Protein AF-A0AAV4GIV7-F1 (afdb_monomer_lite)

Radius of gyration: 21.7 Å; chains: 1; bounding box: 43×37×58 Å

Structure (mmCIF, N/CA/C/O backbone):
data_AF-A0AAV4GIV7-F1
#
_entry.id   AF-A0AAV4GIV7-F1
#
loop_
_atom_site.group_PDB
_atom_site.id
_atom_site.type_symbol
_atom_site.label_atom_id
_atom_site.label_alt_id
_atom_site.label_comp_id
_atom_site.label_asym_id
_atom_site.label_entity_id
_atom_site.label_seq_id
_atom_site.pdbx_PDB_ins_code
_atom_site.Cartn_x
_atom_site.Cartn_y
_atom_site.Cartn_z
_atom_site.occupancy
_atom_site.B_iso_or_equiv
_atom_site.auth_seq_id
_atom_site.auth_comp_id
_atom_site.auth_asym_id
_atom_site.auth_atom_id
_atom_site.pdbx_PDB_model_num
ATOM 1 N N . MET A 1 1 ? -15.608 4.135 -3.046 1.00 25.41 1 MET A N 1
ATOM 2 C CA . MET A 1 1 ? -15.823 3.146 -4.129 1.00 25.41 1 MET A CA 1
ATOM 3 C C . MET A 1 1 ? -14.534 3.042 -4.932 1.00 25.41 1 MET A C 1
ATOM 5 O O . MET A 1 1 ? -14.190 4.010 -5.589 1.00 25.41 1 MET A O 1
ATOM 9 N N . ILE A 1 2 ? -13.819 1.916 -4.871 1.00 29.41 2 ILE A N 1
ATOM 10 C CA . ILE A 1 2 ? -12.679 1.632 -5.759 1.00 29.41 2 ILE A CA 1
ATOM 11 C C . ILE A 1 2 ? -12.965 0.280 -6.414 1.00 29.41 2 ILE A C 1
ATOM 13 O O . ILE A 1 2 ? -13.056 -0.739 -5.730 1.00 29.41 2 ILE A O 1
ATOM 17 N N . ARG A 1 3 ? -13.206 0.279 -7.731 1.00 27.48 3 ARG A N 1
ATOM 18 C CA . ARG A 1 3 ? -13.438 -0.948 -8.504 1.00 27.48 3 ARG A CA 1
ATOM 19 C C . ARG A 1 3 ? -12.094 -1.506 -8.963 1.00 27.48 3 ARG A C 1
ATOM 21 O O . ARG A 1 3 ? -11.394 -0.871 -9.742 1.00 27.48 3 ARG A O 1
ATOM 28 N N . CYS A 1 4 ? -11.778 -2.699 -8.468 1.00 37.62 4 CYS A N 1
ATOM 29 C CA . CYS A 1 4 ? -10.565 -3.455 -8.755 1.00 37.62 4 CYS A CA 1
ATOM 30 C C . CYS A 1 4 ? -10.908 -4.681 -9.624 1.00 37.62 4 CYS A C 1
ATOM 32 O O . CYS A 1 4 ? -11.776 -5.478 -9.264 1.00 37.62 4 CYS A O 1
ATOM 34 N N . HIS A 1 5 ? -10.199 -4.868 -10.731 1.00 34.69 5 HIS A N 1
ATOM 35 C CA . HIS A 1 5 ? -10.071 -6.121 -11.490 1.00 34.69 5 HIS A CA 1
ATOM 36 C C . HIS A 1 5 ? -8.561 -6.245 -11.778 1.00 34.69 5 HIS A C 1
ATOM 38 O O . HIS A 1 5 ? -7.952 -5.236 -12.095 1.00 34.69 5 HIS A O 1
ATOM 44 N N . GLU A 1 6 ? -7.833 -7.353 -11.631 1.00 41.12 6 GLU A N 1
ATOM 45 C CA . GLU A 1 6 ? -8.159 -8.778 -11.580 1.00 41.12 6 GLU A CA 1
ATOM 46 C C . GLU A 1 6 ? -6.957 -9.517 -10.926 1.00 41.12 6 GLU A C 1
ATOM 48 O O . GLU A 1 6 ? -5.960 -9.832 -11.570 1.00 41.12 6 GLU A O 1
ATOM 53 N N . TRP A 1 7 ? -7.010 -9.786 -9.615 1.00 41.03 7 TRP A N 1
ATOM 54 C CA . TRP A 1 7 ? -5.890 -10.384 -8.852 1.00 41.03 7 TRP A CA 1
ATOM 55 C C . TRP A 1 7 ? -5.658 -11.883 -9.151 1.00 41.03 7 TRP A C 1
ATOM 57 O O . TRP A 1 7 ? -4.644 -12.469 -8.769 1.00 41.03 7 TRP A O 1
ATOM 67 N N . GLN A 1 8 ? -6.598 -12.536 -9.840 1.00 41.81 8 GLN A N 1
ATOM 68 C CA . GLN A 1 8 ? -6.574 -13.986 -10.063 1.00 41.81 8 GLN A CA 1
ATOM 69 C C . GLN A 1 8 ? -5.536 -14.431 -11.110 1.00 41.81 8 GLN A C 1
ATOM 71 O O . GLN A 1 8 ? -5.106 -15.587 -11.080 1.00 41.81 8 GLN A O 1
ATOM 76 N N . ASN A 1 9 ? -5.068 -13.526 -11.977 1.00 36.81 9 ASN A N 1
ATOM 77 C CA . ASN A 1 9 ? -4.130 -13.862 -13.054 1.00 36.81 9 ASN A CA 1
ATOM 78 C C . ASN A 1 9 ? -2.651 -13.894 -12.617 1.00 36.81 9 ASN A C 1
ATOM 80 O O . ASN A 1 9 ? -1.854 -14.611 -13.223 1.00 36.81 9 ASN A O 1
ATOM 84 N N . LEU A 1 10 ? -2.277 -13.226 -11.517 1.00 42.97 10 LEU A N 1
ATOM 85 C CA . LEU A 1 10 ? -0.880 -13.175 -11.051 1.00 42.97 10 LEU A CA 1
ATOM 86 C C . LEU A 1 10 ? -0.418 -14.460 -10.349 1.00 42.97 10 LEU A C 1
ATOM 88 O O . LEU A 1 10 ? 0.722 -14.888 -10.520 1.00 42.97 10 LEU A O 1
ATOM 92 N N . ARG A 1 11 ? -1.313 -15.160 -9.636 1.00 41.22 11 ARG A N 1
ATOM 93 C CA . ARG A 1 11 ? -0.979 -16.407 -8.911 1.00 41.22 11 ARG A CA 1
ATOM 94 C C . ARG A 1 11 ? -0.596 -17.588 -9.811 1.00 41.22 11 ARG A C 1
ATOM 96 O O . ARG A 1 11 ? -0.094 -18.588 -9.310 1.00 41.22 11 ARG A O 1
ATOM 103 N N . ARG A 1 12 ? -0.829 -17.504 -11.126 1.00 46.84 12 ARG A N 1
ATOM 104 C CA . ARG A 1 12 ? -0.485 -18.566 -12.090 1.00 46.84 12 ARG A CA 1
ATOM 105 C C . ARG A 1 12 ? 0.897 -18.396 -12.737 1.00 46.84 12 ARG A C 1
ATOM 107 O O . ARG A 1 12 ? 1.200 -19.136 -13.668 1.00 46.84 12 ARG A O 1
ATOM 114 N N . GLY A 1 13 ? 1.722 -17.450 -12.271 1.00 46.53 13 GLY A N 1
ATOM 115 C CA . GLY A 1 13 ? 3.098 -17.262 -12.758 1.00 46.53 13 GLY A CA 1
ATOM 116 C C . GLY A 1 13 ? 3.188 -16.782 -14.211 1.00 46.53 13 GLY A C 1
ATOM 117 O O . GLY A 1 13 ? 4.155 -17.086 -14.901 1.00 46.53 13 GLY A O 1
ATOM 118 N N . ARG A 1 14 ? 2.155 -16.089 -14.713 1.00 53.50 14 ARG A N 1
ATOM 119 C CA . ARG A 1 14 ? 2.032 -15.702 -16.132 1.00 53.50 14 ARG A CA 1
ATOM 120 C C . ARG A 1 14 ? 1.782 -14.210 -16.365 1.00 53.50 14 ARG A C 1
ATOM 122 O O . ARG A 1 14 ? 1.195 -13.851 -17.379 1.00 53.50 14 ARG A O 1
ATOM 129 N N . GLY A 1 15 ? 2.210 -13.332 -15.465 1.00 69.31 15 GLY A N 1
ATOM 130 C CA . GLY A 1 15 ? 2.029 -11.900 -15.685 1.00 69.31 15 GLY A CA 1
ATOM 131 C C . GLY A 1 15 ? 2.942 -11.044 -14.831 1.00 69.31 15 GLY A C 1
ATOM 132 O O . GLY A 1 15 ? 3.273 -11.415 -13.709 1.00 69.31 15 GLY A O 1
ATOM 133 N N . GLN A 1 16 ? 3.341 -9.910 -15.394 1.00 85.38 16 GLN A N 1
ATOM 134 C CA . GLN A 1 16 ? 3.905 -8.792 -14.652 1.00 85.38 16 GLN A CA 1
ATOM 135 C C . GLN A 1 16 ? 2.755 -7.899 -14.179 1.00 85.38 16 GLN A C 1
ATOM 137 O O . GLN A 1 16 ? 1.716 -7.822 -14.849 1.00 85.38 16 GLN A O 1
ATOM 142 N N . ALA A 1 17 ? 2.924 -7.232 -13.040 1.00 88.25 17 ALA A N 1
ATOM 143 C CA . ALA A 1 17 ? 1.924 -6.284 -12.569 1.00 88.25 17 ALA A CA 1
ATOM 144 C C . ALA A 1 17 ? 2.492 -5.064 -11.864 1.00 88.25 17 ALA A C 1
ATOM 146 O O . ALA A 1 17 ? 3.443 -5.157 -11.094 1.00 88.25 17 ALA A O 1
ATOM 147 N N . TRP A 1 18 ? 1.836 -3.933 -12.082 1.00 88.25 18 TRP A N 1
ATOM 148 C CA . TRP A 1 18 ? 2.067 -2.697 -11.361 1.00 88.25 18 TRP A CA 1
ATOM 149 C C . TRP A 1 18 ? 1.628 -2.814 -9.903 1.00 88.25 18 TRP A C 1
ATOM 151 O O . TRP A 1 18 ? 0.543 -3.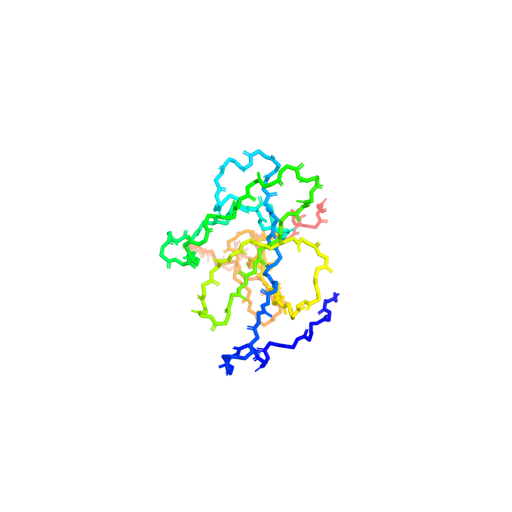325 -9.613 1.00 88.25 18 TRP A O 1
ATOM 161 N N . LEU A 1 19 ? 2.458 -2.295 -8.997 1.00 87.38 19 LEU A N 1
ATOM 162 C CA . LEU A 1 19 ? 2.182 -2.264 -7.557 1.00 87.38 19 LEU A CA 1
ATOM 163 C C . LEU A 1 19 ? 1.857 -0.857 -7.029 1.00 87.38 19 LEU A C 1
ATOM 165 O O . LEU A 1 19 ? 1.633 -0.691 -5.837 1.00 87.38 19 LEU A O 1
ATOM 169 N N . GLY A 1 20 ? 1.824 0.157 -7.899 1.00 85.00 20 GLY A N 1
ATOM 170 C CA . GLY A 1 20 ? 1.513 1.532 -7.499 1.00 85.00 20 GLY A CA 1
ATOM 171 C C . GLY A 1 20 ? 2.648 2.232 -6.749 1.00 85.00 20 GLY A C 1
ATOM 172 O O . GLY A 1 20 ? 2.376 3.092 -5.919 1.00 85.00 20 GLY A O 1
ATOM 173 N N . GLY A 1 21 ? 3.903 1.860 -7.013 1.00 85.50 21 GLY A N 1
ATOM 174 C CA . GLY A 1 21 ? 5.078 2.608 -6.558 1.00 85.50 21 GLY A CA 1
ATOM 175 C C . GLY A 1 21 ? 5.666 3.472 -7.676 1.00 85.50 21 GLY A C 1
ATOM 176 O O . GLY A 1 21 ? 5.593 3.078 -8.840 1.00 85.50 21 GLY A O 1
ATOM 177 N N . LEU A 1 22 ? 6.266 4.609 -7.328 1.00 84.31 22 LEU A N 1
ATOM 178 C CA . LEU A 1 22 ? 6.961 5.515 -8.250 1.00 84.31 22 LEU A CA 1
ATOM 179 C C . LEU A 1 22 ? 8.395 5.746 -7.765 1.00 84.31 22 LEU A C 1
ATOM 181 O O . LEU A 1 22 ? 8.618 5.865 -6.561 1.00 84.31 22 LEU A O 1
ATOM 185 N N . ALA A 1 23 ? 9.375 5.781 -8.665 1.00 81.50 23 ALA A N 1
ATOM 186 C CA . ALA A 1 23 ? 10.741 6.116 -8.283 1.00 81.50 23 ALA A CA 1
ATOM 187 C C . ALA A 1 23 ? 10.830 7.589 -7.866 1.00 81.50 23 ALA A C 1
ATOM 189 O O . ALA A 1 23 ? 10.218 8.462 -8.482 1.00 81.50 23 ALA A O 1
ATOM 190 N N . SER A 1 24 ? 11.619 7.873 -6.831 1.00 69.69 24 SER A N 1
ATOM 191 C CA . SER A 1 24 ? 11.930 9.259 -6.478 1.00 69.69 24 SER A CA 1
ATOM 192 C C . SER A 1 24 ? 12.801 9.897 -7.566 1.00 69.69 24 SER A C 1
ATOM 194 O O . SER A 1 24 ? 13.734 9.260 -8.055 1.00 69.69 24 SER A O 1
ATOM 196 N N . GLN A 1 25 ? 12.546 11.164 -7.908 1.00 60.44 25 GLN A N 1
ATOM 197 C CA . GLN A 1 25 ? 13.326 11.916 -8.907 1.00 60.44 25 GLN A CA 1
ATOM 198 C C . GLN A 1 25 ? 14.824 12.018 -8.552 1.00 60.44 25 GLN A C 1
ATOM 200 O O . GLN A 1 25 ? 15.653 12.188 -9.442 1.00 60.44 25 GLN A O 1
ATOM 205 N N . ASP A 1 26 ? 15.177 11.818 -7.278 1.00 54.34 26 ASP A N 1
ATOM 206 C CA . ASP A 1 26 ? 16.556 11.832 -6.771 1.00 54.34 26 ASP A CA 1
ATOM 207 C C . ASP A 1 26 ? 17.168 10.423 -6.605 1.00 54.34 26 ASP A C 1
ATOM 209 O O . ASP A 1 26 ? 18.221 10.247 -5.983 1.00 54.34 26 ASP A O 1
ATOM 213 N N . ALA A 1 27 ? 16.510 9.377 -7.113 1.00 50.78 27 ALA A N 1
ATOM 214 C CA . ALA A 1 27 ? 16.959 8.000 -6.956 1.00 50.78 27 ALA A CA 1
ATOM 215 C C . ALA A 1 27 ? 18.198 7.701 -7.821 1.00 50.78 27 ALA A C 1
ATOM 217 O O . ALA A 1 27 ? 18.104 7.278 -8.971 1.00 50.78 27 ALA A O 1
ATOM 218 N N . ILE A 1 28 ? 19.382 7.858 -7.225 1.00 50.09 28 ILE A N 1
ATOM 219 C CA . ILE A 1 28 ? 20.669 7.386 -7.775 1.00 50.09 28 ILE A CA 1
ATOM 220 C C . ILE A 1 28 ? 20.739 5.838 -7.765 1.00 50.09 28 ILE A C 1
ATOM 222 O O . ILE A 1 28 ? 21.600 5.238 -8.406 1.00 50.09 28 ILE A O 1
ATOM 226 N N . THR A 1 29 ? 19.828 5.165 -7.050 1.00 52.75 29 THR A N 1
ATOM 227 C CA . THR A 1 29 ? 19.822 3.710 -6.836 1.00 52.75 29 THR A CA 1
ATOM 228 C C . THR A 1 29 ? 18.462 3.067 -7.135 1.00 52.75 29 THR A C 1
ATOM 230 O O . THR A 1 29 ? 17.403 3.651 -6.923 1.00 52.75 29 THR A O 1
ATOM 233 N N . THR A 1 30 ? 18.497 1.807 -7.579 1.00 59.22 30 THR A N 1
ATOM 234 C CA . THR A 1 30 ? 17.385 1.024 -8.162 1.00 59.22 30 THR A CA 1
ATOM 235 C C . THR A 1 30 ? 16.287 0.557 -7.206 1.00 59.22 30 THR A C 1
ATOM 237 O O . THR A 1 30 ? 15.463 -0.274 -7.570 1.00 59.22 30 THR A O 1
ATOM 240 N N . THR A 1 31 ? 16.278 1.052 -5.972 1.00 62.88 31 THR A N 1
ATOM 241 C CA . THR A 1 31 ? 15.388 0.555 -4.907 1.00 62.88 31 THR A CA 1
ATOM 242 C C . THR A 1 31 ? 14.600 1.666 -4.217 1.00 62.88 31 THR A C 1
ATOM 244 O O . THR A 1 31 ? 13.790 1.394 -3.336 1.00 62.88 31 THR A O 1
ATOM 247 N N . ASN A 1 32 ? 14.783 2.919 -4.644 1.00 78.88 32 ASN A N 1
ATOM 248 C CA . ASN A 1 32 ? 14.147 4.079 -4.026 1.00 78.88 32 ASN A CA 1
ATOM 249 C C . ASN A 1 32 ? 12.806 4.395 -4.697 1.00 78.88 32 ASN A C 1
ATOM 251 O O . ASN A 1 32 ? 12.702 5.316 -5.510 1.00 78.88 32 ASN A O 1
ATOM 255 N N . PHE A 1 33 ? 11.783 3.628 -4.327 1.00 81.44 33 PHE A N 1
ATOM 256 C CA . PHE A 1 33 ? 10.396 3.871 -4.717 1.00 81.44 33 PHE A CA 1
ATOM 257 C C . PHE A 1 33 ? 9.589 4.401 -3.537 1.00 81.44 33 PHE A C 1
ATOM 259 O O . PHE A 1 33 ? 9.862 4.051 -2.389 1.00 81.44 33 PHE A O 1
ATOM 266 N N . THR A 1 34 ? 8.555 5.184 -3.817 1.00 82.25 34 THR A N 1
ATOM 267 C CA . THR A 1 34 ? 7.509 5.548 -2.861 1.00 82.25 34 THR A CA 1
ATOM 268 C C . THR A 1 34 ? 6.173 4.971 -3.304 1.00 82.25 34 THR A C 1
ATOM 270 O O . THR A 1 34 ? 5.866 4.918 -4.495 1.00 82.25 34 THR A O 1
ATOM 273 N N . TRP A 1 35 ? 5.373 4.507 -2.350 1.00 81.50 35 TRP A N 1
ATOM 274 C CA . TRP A 1 35 ? 4.012 4.059 -2.615 1.00 81.50 35 TRP A CA 1
ATOM 275 C C . TRP A 1 35 ? 3.117 5.257 -2.925 1.00 81.50 35 TRP A C 1
ATOM 277 O O . TRP A 1 35 ? 3.085 6.233 -2.180 1.00 81.50 35 TRP A O 1
ATOM 287 N N . LEU A 1 36 ? 2.325 5.178 -3.993 1.00 80.25 36 LEU A N 1
ATOM 288 C CA . LEU A 1 36 ? 1.384 6.243 -4.349 1.00 80.25 36 LEU A CA 1
ATOM 289 C C . LEU A 1 36 ? 0.238 6.378 -3.334 1.00 80.25 36 LEU A C 1
ATOM 291 O O . LEU A 1 36 ? -0.377 7.440 -3.260 1.00 80.25 36 LEU A O 1
ATOM 295 N N . SER A 1 37 ? -0.058 5.323 -2.567 1.00 71.69 37 SER A N 1
ATOM 296 C CA . SER A 1 37 ? -1.161 5.292 -1.600 1.00 71.69 37 SER A CA 1
ATOM 297 C C . SER A 1 37 ? -0.936 6.183 -0.383 1.00 71.69 37 SER A C 1
ATOM 299 O O . SER A 1 37 ? -1.855 6.881 0.030 1.00 71.69 37 SER A O 1
ATOM 301 N N . ASP A 1 38 ? 0.260 6.146 0.199 1.00 70.88 38 ASP A N 1
ATOM 302 C CA . ASP A 1 38 ? 0.586 6.794 1.477 1.00 70.88 38 ASP A CA 1
ATOM 303 C C . ASP A 1 38 ? 1.892 7.604 1.424 1.00 70.88 38 ASP A C 1
ATOM 305 O O . ASP A 1 38 ? 2.303 8.178 2.430 1.00 70.88 38 ASP A O 1
ATOM 309 N N . GLN A 1 39 ? 2.535 7.674 0.251 1.00 77.06 39 GLN A N 1
ATOM 310 C CA . GLN A 1 39 ? 3.830 8.325 0.027 1.00 77.06 39 GLN A CA 1
ATOM 311 C C . GLN A 1 39 ? 4.980 7.728 0.853 1.00 77.06 39 GLN A C 1
ATOM 313 O O . GLN A 1 39 ? 6.071 8.301 0.901 1.00 77.06 39 GLN A O 1
ATOM 318 N N . ALA A 1 40 ? 4.779 6.567 1.484 1.00 77.56 40 ALA A N 1
ATOM 319 C CA . ALA A 1 40 ? 5.816 5.901 2.249 1.00 77.56 40 ALA A CA 1
ATOM 320 C C . ALA A 1 40 ? 6.874 5.295 1.321 1.00 77.56 40 ALA A C 1
ATOM 322 O O . ALA A 1 40 ? 6.590 4.873 0.198 1.00 77.56 40 ALA A O 1
ATOM 323 N N . LEU A 1 41 ? 8.113 5.217 1.807 1.00 81.50 41 LEU A N 1
ATOM 324 C CA . LEU A 1 41 ? 9.191 4.543 1.090 1.00 81.50 41 LEU A CA 1
ATOM 325 C C . LEU A 1 41 ? 8.901 3.038 0.997 1.00 81.50 41 LEU A C 1
ATOM 327 O O . LEU A 1 41 ? 8.543 2.395 1.987 1.00 81.50 41 LEU A O 1
ATOM 331 N N . VAL A 1 42 ? 9.133 2.456 -0.177 1.00 79.81 42 VAL A N 1
ATOM 332 C CA . VAL A 1 42 ? 9.092 1.008 -0.373 1.00 79.81 42 VAL A CA 1
ATOM 333 C C . VAL A 1 42 ? 10.267 0.371 0.365 1.00 79.81 42 VAL A C 1
ATOM 335 O O . VAL A 1 42 ? 11.401 0.366 -0.105 1.00 79.81 42 VAL A O 1
ATOM 338 N N . SER A 1 43 ? 9.987 -0.176 1.546 1.00 82.38 43 SER A N 1
ATOM 339 C CA . SER A 1 43 ? 10.979 -0.835 2.396 1.00 82.38 43 SER A CA 1
ATOM 340 C C . SER A 1 43 ? 10.835 -2.351 2.299 1.00 82.38 43 SER A C 1
ATOM 342 O O . SER A 1 43 ? 10.034 -2.970 2.999 1.00 82.38 43 SER A O 1
ATOM 344 N N . VAL A 1 44 ? 11.600 -2.955 1.390 1.00 78.69 44 VAL A N 1
ATOM 345 C CA . VAL A 1 44 ? 11.637 -4.408 1.163 1.00 78.69 44 VAL A CA 1
ATOM 346 C C . VAL A 1 44 ? 13.085 -4.896 1.070 1.00 78.69 44 VAL A C 1
ATOM 348 O O . VAL A 1 44 ? 13.951 -4.148 0.606 1.00 78.69 44 VAL A O 1
ATOM 351 N N . PRO A 1 45 ? 13.394 -6.136 1.498 1.00 81.62 45 PRO A N 1
ATOM 352 C CA . PRO A 1 45 ? 14.761 -6.651 1.454 1.00 81.62 45 PRO A CA 1
ATOM 353 C C . PRO A 1 45 ? 15.342 -6.654 0.035 1.00 81.62 45 PRO A C 1
ATOM 355 O O . PRO A 1 45 ? 14.643 -6.981 -0.919 1.00 81.62 45 PRO A O 1
ATOM 358 N N . VAL A 1 46 ? 16.651 -6.401 -0.101 1.00 79.12 46 VAL A N 1
ATOM 359 C CA . VAL A 1 46 ? 17.352 -6.368 -1.406 1.00 79.12 46 VAL A CA 1
ATOM 360 C C . VAL A 1 46 ? 17.130 -7.645 -2.231 1.00 79.12 46 VAL A C 1
ATOM 362 O O . VAL A 1 46 ? 17.023 -7.580 -3.450 1.00 79.12 46 VAL A O 1
ATOM 365 N N . ALA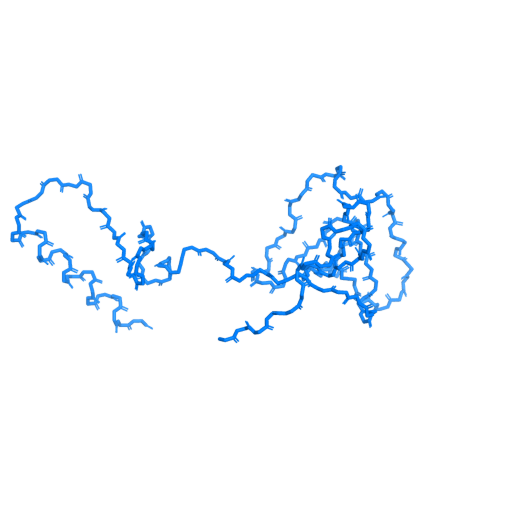 A 1 47 ? 16.982 -8.801 -1.576 1.00 82.75 47 ALA A N 1
ATOM 366 C CA . ALA A 1 47 ? 16.719 -10.086 -2.229 1.00 82.75 47 ALA A CA 1
ATOM 367 C C . ALA A 1 47 ? 15.388 -10.152 -3.008 1.00 82.75 47 ALA A C 1
ATOM 369 O O . ALA A 1 47 ? 15.200 -11.068 -3.801 1.00 82.75 47 ALA A O 1
ATOM 370 N N . TRP A 1 48 ? 14.464 -9.215 -2.774 1.00 83.38 48 TRP A N 1
ATOM 371 C CA . TRP A 1 48 ? 13.211 -9.125 -3.522 1.00 83.38 48 TRP A CA 1
ATOM 372 C C . TRP A 1 48 ? 13.391 -8.456 -4.881 1.00 83.38 48 TRP A C 1
ATOM 374 O O . TRP A 1 48 ? 12.504 -8.582 -5.712 1.00 83.38 48 TRP A O 1
ATOM 384 N N . TRP A 1 49 ? 14.500 -7.763 -5.134 1.00 84.56 49 TRP A N 1
ATOM 385 C CA . TRP A 1 49 ? 14.732 -7.041 -6.384 1.00 84.56 49 TRP A CA 1
ATOM 386 C C . TRP A 1 49 ? 15.364 -7.947 -7.447 1.00 84.56 49 TRP A C 1
ATOM 388 O O . TRP A 1 49 ? 16.203 -8.790 -7.134 1.00 84.56 49 TRP A O 1
ATOM 398 N N . SER A 1 50 ? 14.998 -7.759 -8.718 1.00 82.00 50 SER A N 1
ATOM 399 C CA . SER A 1 50 ? 15.403 -8.602 -9.861 1.00 82.00 50 SER A CA 1
ATOM 400 C C . SER A 1 50 ? 16.906 -8.573 -10.197 1.00 82.00 50 SER A C 1
ATOM 402 O O . SER A 1 50 ? 17.324 -9.235 -11.143 1.00 82.00 50 SER A O 1
ATOM 404 N N . SER A 1 51 ? 17.738 -7.850 -9.436 1.00 64.12 51 SER A N 1
ATOM 405 C CA . SER A 1 51 ? 19.167 -7.568 -9.681 1.00 64.12 51 SER A CA 1
ATOM 406 C C . SER A 1 51 ? 19.479 -6.721 -10.923 1.00 64.12 51 SER A C 1
ATOM 408 O O . SER A 1 51 ? 20.640 -6.360 -11.127 1.00 64.12 51 SER A O 1
ATOM 410 N N . ALA A 1 52 ? 18.468 -6.337 -11.712 1.00 55.72 52 ALA A N 1
ATOM 411 C CA . ALA A 1 52 ? 18.651 -5.406 -12.811 1.00 55.72 52 ALA A CA 1
ATOM 412 C C . ALA A 1 52 ? 18.966 -4.015 -12.244 1.00 55.72 52 ALA A C 1
ATOM 414 O O . ALA A 1 52 ? 18.12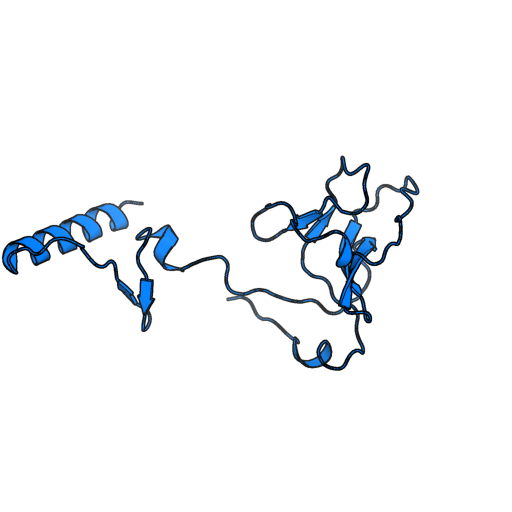1 -3.326 -11.676 1.00 55.72 52 ALA A O 1
ATOM 415 N N . VAL A 1 53 ? 20.224 -3.596 -12.384 1.00 52.03 53 VAL A N 1
ATOM 416 C CA . VAL A 1 53 ? 20.562 -2.178 -12.329 1.00 52.03 53 VAL A CA 1
ATOM 417 C C . VAL A 1 53 ? 19.875 -1.548 -13.536 1.00 52.03 53 VAL A C 1
ATOM 419 O O . VAL A 1 53 ? 20.386 -1.652 -14.649 1.00 52.03 53 VAL A O 1
ATOM 422 N N . ILE A 1 54 ? 18.692 -0.969 -13.341 1.00 52.31 54 ILE A N 1
ATOM 423 C CA . ILE A 1 54 ? 18.037 -0.150 -14.358 1.00 52.31 54 ILE A CA 1
ATOM 424 C C . ILE A 1 54 ? 19.028 0.969 -14.680 1.00 52.31 54 ILE A C 1
ATOM 426 O O . ILE A 1 54 ? 19.396 1.730 -13.775 1.00 52.31 54 ILE A O 1
ATOM 430 N N . PRO A 1 55 ? 19.531 1.061 -15.919 1.00 43.44 55 PRO A N 1
ATOM 431 C CA . PRO A 1 55 ? 20.364 2.182 -16.283 1.00 43.44 55 PRO A CA 1
ATOM 432 C C . PRO A 1 55 ? 19.502 3.435 -16.140 1.00 43.44 55 PRO A C 1
ATOM 434 O O . PRO A 1 55 ? 18.441 3.516 -16.757 1.00 43.44 55 PRO A O 1
ATOM 437 N N . GLN A 1 56 ? 19.973 4.434 -15.388 1.00 47.22 56 GLN A N 1
ATOM 438 C CA . GLN A 1 56 ? 19.596 5.815 -15.671 1.00 47.22 56 GLN A CA 1
ATOM 439 C C . GLN A 1 56 ? 20.125 6.143 -17.077 1.00 47.22 56 GLN A C 1
ATOM 441 O O . GLN A 1 56 ? 21.170 6.767 -17.245 1.00 47.22 56 GLN A O 1
ATOM 446 N N . SER A 1 57 ? 19.457 5.667 -18.127 1.00 39.69 57 SER A N 1
ATOM 447 C CA . SER A 1 57 ? 19.539 6.360 -19.401 1.00 39.69 57 SER A CA 1
ATOM 448 C C . SER A 1 57 ? 18.759 7.643 -19.184 1.00 39.69 57 SER A C 1
ATOM 450 O O . SER A 1 57 ? 17.579 7.567 -18.867 1.00 39.69 57 SER A O 1
ATOM 452 N N . GLY A 1 58 ? 19.440 8.786 -19.264 1.00 43.75 58 GLY A N 1
ATOM 453 C CA . GLY A 1 58 ? 18.901 10.118 -18.991 1.00 43.75 58 GLY A CA 1
ATOM 454 C C . GLY A 1 58 ? 17.794 10.563 -19.949 1.00 43.75 58 GLY A C 1
ATOM 455 O O . GLY A 1 58 ? 17.943 11.571 -20.634 1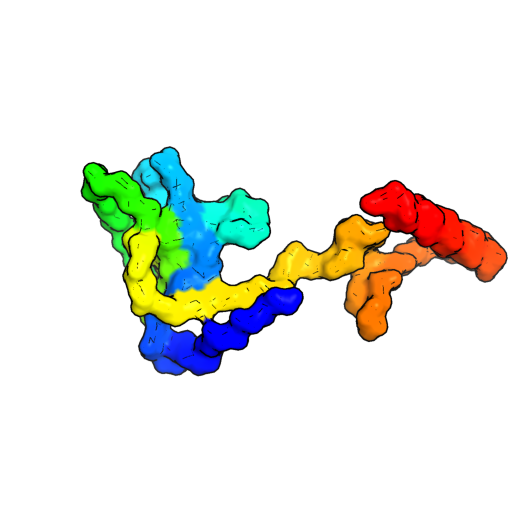.00 43.75 58 GLY A O 1
ATOM 456 N N . SER A 1 59 ? 16.693 9.823 -19.991 1.00 45.56 59 SER A N 1
ATOM 457 C CA . SER A 1 59 ? 15.403 10.289 -20.455 1.00 45.56 59 SER A CA 1
ATOM 458 C C . SER A 1 59 ? 14.569 10.668 -19.236 1.00 45.56 59 SER A C 1
ATOM 460 O O . SER A 1 59 ? 14.668 10.086 -18.160 1.00 45.56 59 SER A O 1
ATOM 462 N N . SER A 1 60 ? 13.788 11.717 -19.413 1.00 53.69 60 SER A N 1
ATOM 463 C CA . SER A 1 60 ? 12.852 12.345 -18.481 1.00 53.69 60 SER A CA 1
ATOM 464 C C . SER A 1 60 ? 11.683 11.450 -18.046 1.00 53.69 60 SER A C 1
ATOM 466 O O . SER A 1 60 ? 10.603 11.965 -17.769 1.00 53.69 60 SER A O 1
ATOM 468 N N . ASP A 1 61 ? 11.850 10.132 -18.079 1.00 60.22 61 ASP A N 1
ATOM 469 C CA . ASP A 1 61 ? 10.743 9.194 -18.000 1.00 60.22 61 ASP A CA 1
ATOM 470 C C . ASP A 1 61 ? 10.596 8.671 -16.570 1.00 60.22 61 ASP A C 1
ATOM 472 O O . ASP A 1 61 ? 11.527 8.104 -15.994 1.00 60.22 61 ASP A O 1
ATOM 476 N N . ASP A 1 62 ? 9.408 8.865 -16.001 1.00 74.94 62 ASP A N 1
ATOM 477 C CA . ASP A 1 62 ? 9.066 8.370 -14.672 1.00 74.94 62 ASP A CA 1
ATOM 478 C C . ASP A 1 62 ? 9.162 6.831 -14.632 1.00 74.94 62 ASP A C 1
ATOM 480 O O . ASP A 1 62 ? 8.698 6.135 -15.543 1.00 74.94 62 ASP A O 1
ATOM 484 N N . LEU A 1 63 ? 9.749 6.283 -13.563 1.00 81.50 63 LEU A N 1
ATOM 485 C CA . LEU A 1 63 ? 9.822 4.837 -13.329 1.00 81.50 63 LEU A CA 1
ATOM 486 C C . LEU A 1 63 ? 8.741 4.395 -12.338 1.00 81.50 63 LEU A C 1
ATOM 488 O O . LEU A 1 63 ? 8.580 4.977 -11.265 1.00 81.50 63 LEU A O 1
ATOM 492 N N . CYS A 1 64 ? 8.044 3.315 -12.676 1.00 85.25 64 CYS A N 1
ATOM 493 C CA . CYS A 1 64 ? 6.966 2.711 -11.904 1.00 85.25 64 CYS A CA 1
ATOM 494 C C . CYS A 1 64 ? 7.391 1.339 -11.355 1.00 85.25 64 CYS A C 1
ATOM 496 O O . CYS A 1 64 ? 8.156 0.608 -11.986 1.00 85.25 64 CYS A O 1
ATOM 498 N N . LEU A 1 65 ? 6.881 0.973 -10.176 1.00 87.25 65 LEU A N 1
ATOM 499 C CA . LEU A 1 65 ? 7.209 -0.282 -9.499 1.00 87.25 65 LEU A CA 1
ATOM 500 C C . LEU A 1 65 ? 6.401 -1.455 -10.056 1.00 87.25 65 LEU A C 1
ATOM 502 O O . LEU A 1 65 ? 5.165 -1.474 -9.981 1.00 87.25 65 LEU A O 1
ATOM 506 N N . LEU A 1 66 ? 7.118 -2.468 -10.527 1.00 87.94 66 LEU A N 1
ATOM 507 C CA . LEU A 1 66 ? 6.586 -3.657 -11.172 1.00 87.94 66 LEU A CA 1
ATOM 508 C C . LEU A 1 66 ? 6.952 -4.921 -10.383 1.00 87.94 66 LEU A C 1
ATOM 510 O O . LEU A 1 66 ? 8.084 -5.098 -9.943 1.00 87.94 66 LEU A O 1
ATOM 514 N N . MET A 1 67 ? 6.004 -5.847 -10.262 1.00 89.06 67 MET A N 1
ATOM 515 C CA . MET A 1 67 ? 6.260 -7.237 -9.897 1.00 89.06 67 MET A CA 1
ATOM 516 C C . MET A 1 67 ? 6.495 -8.061 -11.163 1.00 89.06 67 MET A C 1
ATOM 518 O O . MET A 1 67 ? 5.654 -8.078 -12.065 1.00 89.06 67 MET A O 1
ATOM 522 N N . THR A 1 68 ? 7.626 -8.759 -11.228 1.00 86.88 68 THR A N 1
ATOM 523 C CA . THR A 1 68 ? 8.011 -9.607 -12.358 1.00 86.88 68 THR A CA 1
ATOM 524 C C . THR A 1 68 ? 7.344 -10.984 -12.294 1.00 86.88 68 THR A C 1
ATOM 526 O O . THR A 1 68 ? 6.832 -11.417 -11.259 1.00 86.88 68 THR A O 1
ATOM 529 N N . THR A 1 69 ? 7.426 -11.745 -13.388 1.00 84.44 69 THR A N 1
ATOM 530 C CA . THR A 1 69 ? 6.987 -13.151 -13.421 1.00 84.44 69 THR A CA 1
ATOM 531 C C . THR A 1 69 ? 7.800 -14.064 -12.500 1.00 84.44 69 THR A C 1
ATOM 533 O O . THR A 1 69 ? 7.332 -15.147 -12.158 1.00 84.44 69 THR A O 1
ATOM 536 N N . ALA A 1 70 ? 9.002 -13.643 -12.093 1.00 84.44 70 ALA A N 1
ATOM 537 C CA . ALA A 1 70 ? 9.841 -14.350 -11.127 1.00 84.44 70 ALA A CA 1
ATOM 538 C C . ALA A 1 70 ? 9.482 -14.014 -9.666 1.00 84.44 70 ALA A C 1
ATOM 540 O O . ALA A 1 70 ? 10.199 -14.427 -8.759 1.00 84.44 70 ALA A O 1
ATOM 541 N N . ALA A 1 71 ? 8.388 -13.273 -9.437 1.00 83.94 71 ALA A N 1
ATOM 542 C CA . ALA A 1 71 ? 7.985 -12.757 -8.128 1.00 83.94 71 ALA A CA 1
ATOM 543 C C . ALA A 1 71 ? 9.055 -11.868 -7.466 1.00 83.94 71 ALA A C 1
ATOM 545 O O . ALA A 1 71 ? 9.154 -11.803 -6.242 1.00 83.94 71 ALA A O 1
ATOM 546 N N . THR A 1 72 ? 9.838 -11.168 -8.287 1.00 87.31 72 THR A N 1
ATOM 547 C CA . THR A 1 72 ? 10.767 -10.123 -7.848 1.00 87.31 72 THR A CA 1
ATOM 548 C C . THR A 1 72 ? 10.207 -8.746 -8.190 1.00 87.31 72 THR A C 1
ATOM 550 O O . THR A 1 72 ? 9.278 -8.621 -8.985 1.00 87.31 72 THR A O 1
ATOM 553 N N . LEU A 1 73 ? 10.783 -7.707 -7.607 1.00 86.50 73 LEU A N 1
ATOM 554 C CA . LEU A 1 73 ? 10.482 -6.310 -7.865 1.00 86.50 73 LEU A CA 1
ATOM 555 C C . LEU A 1 73 ? 11.463 -5.735 -8.875 1.00 86.50 73 LEU A C 1
ATOM 557 O O . LEU A 1 73 ? 12.642 -6.098 -8.886 1.00 86.50 73 LEU A O 1
ATOM 561 N N . ASP A 1 74 ? 10.957 -4.842 -9.709 1.00 86.00 74 ASP A N 1
ATOM 562 C CA . ASP A 1 74 ? 11.738 -4.105 -10.688 1.00 86.00 74 ASP A CA 1
ATOM 563 C C . ASP A 1 74 ? 11.121 -2.729 -10.938 1.00 86.00 74 ASP A C 1
ATOM 565 O O . ASP A 1 74 ? 9.950 -2.489 -10.633 1.00 86.00 74 ASP A O 1
ATOM 569 N N . GLY A 1 75 ? 11.908 -1.832 -11.510 1.00 82.25 75 GLY A N 1
ATOM 570 C CA . GLY A 1 75 ? 11.431 -0.562 -12.033 1.00 82.25 75 GLY A CA 1
ATOM 571 C C . GLY A 1 75 ? 11.296 -0.632 -13.544 1.00 82.25 75 GLY A C 1
ATOM 572 O O . GLY A 1 75 ? 12.188 -1.107 -14.238 1.00 82.25 75 GLY A O 1
ATOM 573 N N . GLN A 1 76 ? 10.182 -0.132 -14.054 1.00 81.50 76 GLN A N 1
ATOM 574 C CA . GLN A 1 76 ? 9.915 -0.070 -15.484 1.00 81.50 76 GLN A CA 1
ATOM 575 C C . GLN A 1 76 ? 9.383 1.315 -15.831 1.00 81.50 76 GLN A C 1
ATOM 577 O O . GLN A 1 76 ? 8.691 1.926 -15.017 1.00 81.50 76 GLN A O 1
ATOM 582 N N . THR A 1 77 ? 9.687 1.810 -17.030 1.00 80.88 77 THR A N 1
ATOM 583 C CA . THR A 1 77 ? 9.129 3.071 -17.527 1.00 80.88 77 THR A CA 1
ATOM 584 C C . THR A 1 77 ? 7.608 3.068 -17.395 1.00 80.88 77 THR A C 1
ATOM 586 O O . THR A 1 77 ? 6.922 2.144 -17.845 1.00 80.88 77 THR A O 1
ATOM 589 N N . CYS A 1 78 ? 7.075 4.091 -16.732 1.00 78.62 78 CYS A N 1
ATOM 590 C CA . CYS A 1 78 ? 5.640 4.274 -16.601 1.00 78.62 78 CYS A CA 1
ATOM 591 C C . CYS A 1 78 ? 5.002 4.437 -17.993 1.00 78.62 78 CYS A C 1
ATOM 593 O O . CYS A 1 78 ? 5.575 5.057 -18.885 1.00 78.62 78 CYS A O 1
ATOM 595 N N . GLY A 1 79 ? 3.790 3.910 -18.182 1.00 75.06 79 GLY A N 1
ATOM 596 C CA . GLY A 1 79 ? 3.029 4.039 -19.437 1.00 75.06 79 GLY A CA 1
ATOM 597 C C . GLY A 1 79 ? 2.883 2.741 -20.234 1.00 75.06 79 GLY A C 1
ATOM 598 O O . GLY A 1 79 ? 1.976 2.635 -21.059 1.00 75.06 79 GLY A O 1
ATOM 599 N N . ASP A 1 80 ? 3.688 1.723 -19.929 1.00 78.12 80 ASP A N 1
ATOM 600 C CA . ASP A 1 80 ? 3.477 0.375 -20.452 1.00 78.12 80 ASP A CA 1
ATOM 601 C C . ASP A 1 80 ? 2.194 -0.267 -19.886 1.00 78.12 80 ASP A C 1
ATOM 603 O O . ASP A 1 80 ? 1.788 -0.054 -18.736 1.00 78.12 80 ASP A O 1
ATOM 607 N N . THR A 1 81 ? 1.551 -1.108 -20.700 1.00 81.56 81 THR A N 1
ATOM 608 C CA . THR A 1 81 ? 0.307 -1.795 -20.322 1.00 81.56 81 THR A CA 1
ATOM 609 C C . THR A 1 81 ? 0.608 -3.117 -19.617 1.00 81.56 81 THR A C 1
ATOM 611 O O . THR A 1 81 ? 0.828 -4.140 -20.263 1.00 81.56 81 THR A O 1
ATOM 614 N N . TYR A 1 82 ? 0.549 -3.107 -18.285 1.00 82.94 82 TYR A N 1
ATOM 615 C CA . TYR A 1 82 ? 0.592 -4.311 -17.451 1.00 82.94 82 TYR A CA 1
ATOM 616 C C . TYR A 1 82 ? -0.678 -4.445 -16.606 1.00 82.94 82 TYR A C 1
ATOM 618 O O . TYR A 1 82 ? -1.452 -3.499 -16.446 1.00 82.94 82 TYR A O 1
ATOM 626 N N . SER A 1 83 ? -0.888 -5.638 -16.043 1.00 85.50 83 SER A N 1
ATOM 627 C CA . SER A 1 83 ? -1.887 -5.820 -14.981 1.00 85.50 83 SER A CA 1
ATOM 628 C C . SER A 1 83 ? -1.517 -4.967 -13.765 1.00 85.50 83 SER A C 1
ATOM 630 O O . SER A 1 83 ? -0.380 -4.526 -13.643 1.00 85.50 83 SER A O 1
ATOM 632 N N . TYR A 1 84 ? -2.444 -4.731 -12.844 1.00 79.88 84 TYR A N 1
ATOM 633 C CA . TYR A 1 84 ? -2.157 -3.958 -11.635 1.00 79.88 84 TYR A CA 1
ATOM 634 C C . TYR A 1 84 ? -2.744 -4.630 -10.397 1.00 79.88 84 TYR A C 1
ATOM 636 O O . TYR A 1 84 ? -3.760 -5.326 -10.456 1.00 79.88 84 TYR A O 1
ATOM 644 N N . VAL A 1 85 ? -2.072 -4.437 -9.265 1.00 78.44 85 VAL A N 1
ATOM 645 C CA . VAL A 1 85 ? -2.517 -4.897 -7.952 1.00 78.44 85 VAL A CA 1
ATOM 646 C C . VAL A 1 85 ? -3.054 -3.700 -7.186 1.00 78.44 85 VAL A C 1
ATOM 648 O O . VAL A 1 85 ? -2.341 -2.728 -6.962 1.00 78.44 85 VAL A O 1
ATOM 651 N N . CYS A 1 86 ? -4.310 -3.783 -6.757 1.00 69.44 86 CYS A N 1
ATOM 652 C CA . CYS A 1 86 ? -4.887 -2.809 -5.840 1.00 69.44 86 CYS A CA 1
ATOM 653 C C . CYS A 1 86 ? -4.860 -3.359 -4.418 1.00 69.44 86 CYS A C 1
ATOM 655 O O . CYS A 1 86 ? -5.314 -4.478 -4.172 1.00 69.44 86 CYS A O 1
ATOM 657 N N . GLN A 1 87 ? -4.406 -2.539 -3.479 1.00 65.25 87 GLN A N 1
ATOM 658 C CA . GLN A 1 87 ? -4.608 -2.763 -2.057 1.00 65.25 87 GLN A CA 1
ATOM 659 C C . GLN A 1 87 ? -5.769 -1.880 -1.589 1.00 65.25 87 GLN A C 1
ATOM 661 O O . GLN A 1 87 ? -5.763 -0.674 -1.811 1.00 65.25 87 GLN A O 1
ATOM 666 N N . ILE A 1 88 ? -6.789 -2.493 -0.980 1.00 58.62 88 ILE A N 1
ATOM 667 C CA . ILE A 1 88 ? -8.010 -1.801 -0.520 1.00 58.62 88 ILE A CA 1
ATOM 668 C C . ILE A 1 88 ? -7.905 -1.388 0.967 1.00 58.62 88 ILE A C 1
ATOM 670 O O . ILE A 1 88 ? -8.715 -0.597 1.434 1.00 58.62 88 ILE A O 1
ATOM 674 N N . TYR A 1 89 ? -6.888 -1.858 1.703 1.00 57.31 89 TYR A N 1
ATOM 675 C CA . TYR A 1 89 ? -6.715 -1.587 3.138 1.00 57.31 89 TYR A CA 1
ATOM 676 C C . TYR A 1 89 ? -5.389 -0.883 3.455 1.00 57.31 89 TYR A C 1
ATOM 678 O O . TYR A 1 89 ? -4.319 -1.444 3.215 1.00 57.31 89 TYR A O 1
ATOM 686 N N . ALA A 1 90 ? -5.505 0.319 4.029 1.00 49.28 90 ALA A N 1
ATOM 687 C CA . ALA A 1 90 ? -4.437 1.253 4.403 1.00 49.28 90 ALA A CA 1
ATOM 688 C C . ALA A 1 90 ? -4.425 1.564 5.923 1.00 49.28 90 ALA A C 1
ATOM 690 O O . ALA A 1 90 ? -4.140 2.688 6.319 1.00 49.28 90 ALA A O 1
ATOM 691 N N . GLY A 1 91 ? -4.783 0.592 6.771 1.00 59.34 91 GLY A N 1
ATOM 692 C CA . GLY A 1 91 ? -4.913 0.765 8.231 1.00 59.34 91 GLY A CA 1
ATOM 693 C C . GLY A 1 91 ? -6.266 0.294 8.773 1.00 59.34 91 GLY A C 1
ATOM 694 O O . GLY A 1 91 ? -7.128 -0.121 7.989 1.00 59.34 91 GLY A O 1
ATOM 695 N N . ASP A 1 92 ? -6.439 0.323 10.101 1.00 65.06 92 ASP A N 1
ATOM 696 C CA . ASP A 1 92 ? -7.747 0.111 10.728 1.00 65.06 92 ASP A CA 1
ATOM 697 C C . ASP A 1 92 ? -8.627 1.326 10.369 1.00 65.06 92 ASP A C 1
ATOM 699 O O . ASP A 1 92 ? -8.216 2.464 10.609 1.00 65.06 92 ASP A O 1
ATOM 703 N N . PRO A 1 93 ? -9.814 1.153 9.753 1.00 70.44 93 PRO A N 1
ATOM 704 C CA . PRO A 1 93 ? -10.683 2.280 9.398 1.00 70.44 93 PRO A CA 1
ATOM 705 C C . PRO A 1 93 ? -11.043 3.157 10.608 1.00 70.44 93 PRO A C 1
ATOM 707 O O . PRO A 1 93 ? -11.375 4.334 10.443 1.00 70.44 93 PRO A O 1
ATOM 710 N N . CYS A 1 94 ? -10.945 2.607 11.816 1.00 72.94 94 CYS A N 1
ATOM 711 C CA . CYS A 1 94 ? -11.173 3.317 13.057 1.00 72.94 94 CYS A CA 1
ATOM 712 C C . CYS A 1 94 ? -10.053 4.289 13.423 1.00 72.94 94 CYS A C 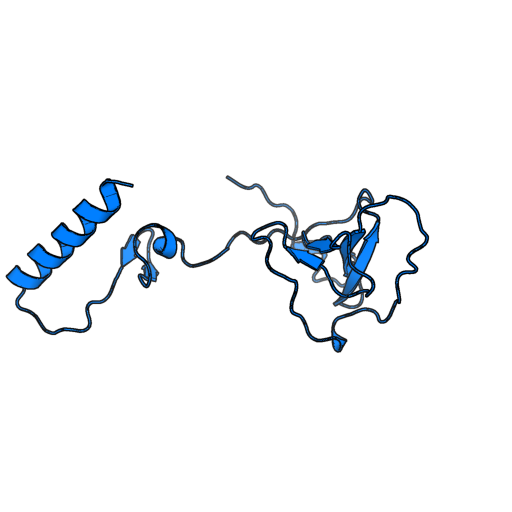1
ATOM 714 O O . CYS A 1 94 ? -10.331 5.239 14.146 1.00 72.94 94 CYS A O 1
ATOM 716 N N . ASP A 1 95 ? -8.833 4.140 12.894 1.00 71.19 95 ASP A N 1
ATOM 717 C CA . ASP A 1 95 ? -7.681 4.970 13.279 1.00 71.19 95 ASP A CA 1
ATOM 718 C C . ASP A 1 95 ? -7.887 6.468 13.004 1.00 71.19 95 ASP A C 1
ATOM 720 O O . ASP A 1 95 ? -7.294 7.313 13.671 1.00 71.19 95 ASP A O 1
ATOM 724 N N . SER A 1 96 ? -8.756 6.813 12.051 1.00 70.00 96 SER A N 1
ATOM 725 C CA . SER A 1 96 ? -9.071 8.205 11.703 1.00 70.00 96 SER A CA 1
ATOM 726 C C . SER A 1 96 ? -10.063 8.886 12.653 1.00 70.00 96 SER A C 1
ATOM 728 O O . SER A 1 96 ? -10.010 10.101 12.813 1.00 70.00 96 SER A O 1
ATOM 730 N N . PHE A 1 97 ? -10.938 8.120 13.308 1.00 69.69 97 PHE A N 1
ATOM 731 C CA . PHE A 1 97 ? -12.015 8.654 14.156 1.00 69.69 97 PHE A CA 1
ATOM 732 C C . PHE A 1 97 ? -11.827 8.310 15.635 1.00 69.69 97 PHE A C 1
ATOM 734 O O . PHE A 1 97 ? -12.290 9.033 16.517 1.00 69.69 97 PHE A O 1
ATOM 741 N N . LEU A 1 98 ? -11.166 7.185 15.900 1.00 75.50 98 LEU A N 1
ATOM 742 C CA . LEU A 1 98 ? -10.963 6.598 17.213 1.00 75.50 98 LEU A CA 1
ATOM 743 C C . LEU A 1 98 ? -9.637 5.803 17.230 1.00 75.50 98 LEU A C 1
ATOM 745 O O . LEU A 1 98 ? -9.657 4.573 17.162 1.00 75.50 98 LEU A O 1
ATOM 749 N N . PRO A 1 99 ? -8.478 6.486 17.314 1.00 75.69 99 PRO A N 1
ATOM 750 C CA . PRO A 1 99 ? -7.165 5.842 17.293 1.00 75.69 99 PRO A CA 1
ATOM 751 C C . PRO A 1 99 ? -7.024 4.724 18.331 1.00 75.69 99 PRO A C 1
ATOM 753 O O . PRO A 1 99 ? -7.322 4.920 19.512 1.00 75.69 99 PRO A O 1
ATOM 756 N N . GLY A 1 100 ? -6.543 3.556 17.896 1.00 74.38 100 GLY A N 1
ATOM 757 C CA . GLY A 1 100 ? -6.378 2.381 18.759 1.00 74.38 100 GLY A CA 1
ATOM 758 C C . GLY A 1 100 ? -7.664 1.589 19.020 1.00 74.38 100 GLY A C 1
ATOM 759 O O . GLY A 1 100 ? -7.629 0.604 19.762 1.00 74.38 100 GLY A O 1
ATOM 760 N N . ALA A 1 101 ? -8.789 1.992 18.423 1.00 82.12 101 ALA A N 1
ATOM 761 C CA . ALA A 1 101 ? -9.971 1.148 18.347 1.00 82.12 101 ALA A CA 1
ATOM 762 C C . ALA A 1 101 ? -9.783 0.028 17.327 1.00 82.12 101 ALA A C 1
ATOM 764 O O . ALA A 1 101 ? -8.970 0.124 16.415 1.00 82.12 101 ALA A O 1
ATOM 765 N N . GLN A 1 102 ? -10.568 -1.027 17.505 1.00 81.94 102 GLN A N 1
ATOM 766 C CA . GLN A 1 102 ? -10.606 -2.173 16.614 1.00 81.94 102 GLN A CA 1
ATOM 767 C C . GLN A 1 102 ? -11.899 -2.148 15.809 1.00 81.94 102 GLN A C 1
ATOM 769 O O . GLN A 1 102 ? -12.983 -1.952 16.369 1.00 81.94 102 GLN A O 1
ATOM 774 N N . TYR A 1 103 ? -11.789 -2.386 14.508 1.00 81.38 103 TYR A N 1
ATOM 775 C CA . TYR A 1 103 ? -12.951 -2.546 13.642 1.00 81.38 103 TYR A CA 1
ATOM 776 C C . TYR A 1 103 ? -13.591 -3.936 13.774 1.00 81.38 103 TYR A C 1
ATOM 778 O O . TYR A 1 103 ? -12.943 -4.963 13.555 1.00 81.38 103 TYR A O 1
ATOM 786 N N . HIS A 1 104 ? -14.886 -3.977 14.089 1.00 81.25 104 HIS A N 1
ATOM 787 C CA . HIS A 1 104 ? -15.672 -5.205 14.200 1.00 81.25 104 HIS A CA 1
ATOM 788 C C . HIS A 1 104 ? -17.126 -4.962 13.777 1.00 81.25 104 HIS A C 1
ATOM 790 O O . HIS A 1 104 ? -17.753 -4.037 14.284 1.00 81.25 104 HIS A O 1
ATOM 796 N N . ASP A 1 105 ? -17.662 -5.780 12.863 1.00 84.19 105 ASP A N 1
ATOM 797 C CA . ASP A 1 105 ? -19.054 -5.706 12.377 1.00 84.19 105 ASP A CA 1
ATOM 798 C C . ASP A 1 105 ? -19.527 -4.269 12.081 1.00 84.19 105 ASP A C 1
ATOM 800 O O . ASP A 1 105 ? -20.490 -3.762 12.655 1.00 84.19 105 ASP A O 1
ATOM 804 N N . GLU A 1 106 ? -18.793 -3.581 11.202 1.00 78.44 106 GLU A N 1
ATOM 805 C CA . GLU A 1 106 ? -19.074 -2.197 10.784 1.00 78.44 106 GLU A CA 1
ATOM 806 C C . GLU A 1 106 ? -18.995 -1.141 11.900 1.00 78.44 106 GLU A C 1
ATOM 808 O O . GLU A 1 106 ? -19.363 0.014 11.693 1.00 78.44 106 GLU A O 1
ATOM 813 N N . THR A 1 107 ? -18.449 -1.506 13.061 1.00 80.44 107 THR A N 1
ATOM 814 C CA . THR A 1 107 ? -18.379 -0.658 14.251 1.00 80.44 107 THR A CA 1
ATOM 815 C C . THR A 1 107 ? -16.943 -0.546 14.766 1.00 80.44 107 THR A C 1
ATOM 817 O O . THR A 1 107 ? -16.181 -1.509 14.752 1.00 80.44 107 THR A O 1
ATOM 820 N N . CYS A 1 108 ? -16.572 0.637 15.256 1.00 82.06 108 CYS A N 1
ATOM 821 C CA . CYS A 1 108 ? -15.285 0.880 15.905 1.00 82.06 108 CYS A CA 1
ATOM 822 C C . CYS A 1 108 ? -15.403 0.727 17.421 1.00 82.06 108 CYS A C 1
ATOM 824 O O . CYS A 1 108 ? -16.192 1.429 18.056 1.00 82.06 108 CYS A O 1
ATOM 826 N N . LEU A 1 109 ? -14.613 -0.177 18.003 1.00 85.81 109 LEU A N 1
ATOM 827 C CA . LEU A 1 109 ? -14.662 -0.514 19.425 1.00 85.81 109 LEU A CA 1
ATOM 828 C C . LEU A 1 109 ? -13.319 -0.216 20.095 1.00 85.81 109 LEU A C 1
ATOM 830 O O . LEU A 1 109 ? -12.302 -0.818 19.759 1.00 85.81 109 LEU A O 1
ATOM 834 N N . LEU A 1 110 ? -13.317 0.690 21.074 1.00 85.69 110 LEU A N 1
ATOM 835 C CA . LEU A 1 110 ? -12.141 0.989 21.890 1.00 85.69 110 LEU A CA 1
ATOM 836 C C . LEU A 1 110 ? -12.287 0.333 23.273 1.00 85.69 110 LEU A C 1
ATOM 838 O O . LEU A 1 110 ? -13.115 0.788 24.069 1.00 85.69 110 LEU A O 1
ATOM 842 N N . PRO A 1 111 ? -11.515 -0.720 23.595 1.00 80.50 111 PRO A N 1
ATOM 843 C CA . PRO A 1 111 ? -11.529 -1.292 24.934 1.00 80.50 111 PRO A CA 1
ATOM 844 C C . PRO A 1 111 ? -10.889 -0.318 25.932 1.00 80.50 111 PRO A C 1
ATOM 846 O O . PRO A 1 111 ? -9.782 0.176 25.722 1.00 80.50 111 PRO A O 1
ATOM 849 N N . LEU A 1 112 ? -11.575 -0.058 27.045 1.00 79.06 112 LEU A N 1
ATOM 850 C CA . LEU A 1 112 ? -11.015 0.695 28.167 1.00 79.06 112 LEU A CA 1
ATOM 851 C C . LEU A 1 112 ? -10.364 -0.292 29.143 1.00 79.06 112 LEU A C 1
ATOM 853 O O . LEU A 1 112 ? -10.998 -1.259 29.553 1.00 79.06 112 LEU A O 1
ATOM 857 N N . ALA A 1 113 ? -9.101 -0.055 29.501 1.00 70.94 113 ALA A N 1
ATOM 858 C CA . ALA A 1 113 ? -8.328 -0.955 30.364 1.00 70.94 113 ALA A CA 1
ATOM 859 C C . ALA A 1 113 ? -8.723 -0.889 31.854 1.00 70.94 113 ALA A C 1
ATOM 861 O O . ALA A 1 113 ? -8.352 -1.772 32.624 1.00 70.94 113 ALA A O 1
ATOM 862 N N . ASP A 1 114 ? -9.465 0.144 32.262 1.00 80.06 114 ASP A N 1
ATOM 863 C CA . ASP A 1 114 ? -9.840 0.366 33.658 1.00 80.06 114 ASP A CA 1
ATOM 864 C C . ASP A 1 114 ? -11.165 -0.327 34.005 1.00 80.06 114 ASP A C 1
ATOM 866 O O . ASP A 1 114 ? -12.179 -0.126 33.330 1.00 80.06 114 ASP A O 1
ATOM 870 N N . GLU A 1 115 ? -11.203 -1.036 35.135 1.00 81.56 115 GLU A N 1
ATOM 871 C CA . GLU A 1 115 ? -12.468 -1.423 35.760 1.00 81.56 115 GLU A CA 1
ATOM 872 C C . GLU A 1 115 ? -13.139 -0.184 36.369 1.00 81.56 115 GLU A C 1
ATOM 874 O O . GLU A 1 115 ? -12.652 0.418 37.328 1.00 81.56 115 GLU A O 1
ATOM 879 N N . VAL A 1 116 ? -14.275 0.216 35.802 1.00 85.12 116 VAL A N 1
ATOM 880 C CA . VAL A 1 116 ? -15.077 1.350 36.275 1.00 85.12 116 VAL A CA 1
ATOM 881 C C . VAL A 1 116 ? -16.527 0.929 36.490 1.00 85.12 116 VAL A C 1
ATOM 883 O O . VAL A 1 116 ? -16.993 -0.059 35.923 1.00 85.12 116 VAL A O 1
ATOM 886 N N . SER A 1 117 ? -17.271 1.691 37.297 1.00 89.50 117 SER A N 1
ATOM 887 C CA . SER A 1 117 ? -18.716 1.480 37.415 1.00 89.50 117 SER A CA 1
ATOM 888 C C . SER A 1 117 ? -19.411 1.711 36.071 1.00 89.50 117 SER A C 1
ATOM 890 O O . SER A 1 117 ? -18.945 2.507 35.252 1.00 89.50 117 SER A O 1
ATOM 892 N N . PHE A 1 118 ? -20.556 1.057 35.866 1.00 84.88 118 PHE A N 1
ATOM 893 C CA . PHE A 1 118 ? -21.351 1.203 34.644 1.00 84.88 118 PHE A CA 1
ATOM 894 C C . PHE A 1 118 ? -21.646 2.675 34.317 1.00 84.88 118 PHE A C 1
ATOM 896 O O . PHE A 1 118 ? -21.374 3.123 33.207 1.00 84.88 118 PHE A O 1
ATOM 903 N N . ASP A 1 119 ? -22.087 3.458 35.306 1.00 89.12 119 ASP A N 1
ATOM 904 C CA . ASP A 1 119 ? -22.383 4.884 35.119 1.00 89.12 119 ASP A CA 1
ATOM 905 C C . ASP A 1 119 ? -21.151 5.675 34.648 1.00 89.12 119 ASP A C 1
ATOM 907 O O . ASP A 1 119 ? -21.239 6.540 33.776 1.00 89.12 119 ASP A O 1
ATOM 91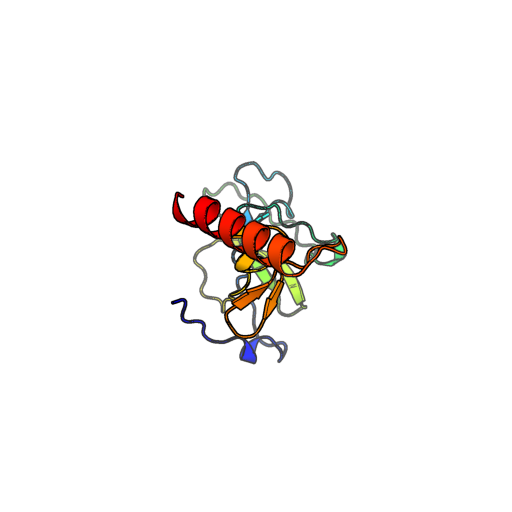1 N N . THR A 1 120 ? -19.970 5.336 35.175 1.00 85.94 120 THR A N 1
ATOM 912 C CA . THR A 1 120 ? -18.706 5.963 34.772 1.00 85.94 120 THR A CA 1
ATOM 913 C C . THR A 1 120 ? -18.309 5.558 33.351 1.00 85.94 120 THR A C 1
ATOM 915 O O . THR A 1 120 ? -17.846 6.405 32.586 1.00 85.94 120 THR A O 1
ATOM 918 N N . ALA A 1 121 ? -18.503 4.289 32.975 1.00 82.94 121 ALA A N 1
ATOM 919 C CA . ALA A 1 121 ? -18.238 3.800 31.621 1.00 82.94 121 ALA A CA 1
ATOM 920 C C . ALA A 1 121 ? -19.109 4.522 30.582 1.00 82.94 121 ALA A C 1
ATOM 922 O O . ALA A 1 121 ? -18.602 4.971 29.554 1.00 82.94 121 ALA A O 1
ATOM 923 N N . VAL A 1 122 ? -20.398 4.699 30.884 1.00 84.19 122 VAL A N 1
ATOM 924 C CA . VAL A 1 122 ? -21.364 5.384 30.015 1.00 84.19 122 VAL A CA 1
ATOM 925 C C . VAL A 1 122 ? -20.951 6.837 29.772 1.00 84.19 122 VAL A C 1
ATOM 927 O O . VAL A 1 122 ? -20.852 7.268 28.624 1.00 84.19 122 VAL A O 1
ATOM 930 N N . VAL A 1 123 ? -20.629 7.584 30.834 1.00 85.12 123 VAL A N 1
ATOM 931 C CA . VAL A 1 123 ? -20.187 8.985 30.714 1.00 85.12 123 VAL A CA 1
ATOM 932 C C . VAL A 1 123 ? -18.892 9.103 29.901 1.00 85.12 123 VAL A C 1
ATOM 934 O O . VAL A 1 123 ? -18.766 10.007 29.073 1.00 85.12 123 VAL A O 1
ATOM 937 N N . ARG A 1 124 ? -17.930 8.192 30.102 1.00 81.50 124 ARG A N 1
ATOM 938 C CA . ARG A 1 124 ? -16.671 8.174 29.335 1.00 81.50 124 ARG A CA 1
ATOM 939 C C . ARG A 1 124 ? -16.909 7.895 27.849 1.00 81.50 124 ARG A C 1
ATOM 941 O O . ARG A 1 124 ? -16.321 8.579 27.015 1.00 81.50 124 ARG A O 1
ATOM 948 N N . CYS A 1 125 ? -17.785 6.943 27.527 1.00 82.88 125 CYS A N 1
ATOM 949 C CA . CYS A 1 125 ? -18.148 6.610 26.150 1.00 82.88 125 CYS A CA 1
ATOM 950 C C . CYS A 1 125 ? -18.748 7.822 25.417 1.00 82.88 125 CYS A C 1
ATOM 952 O O . CYS A 1 125 ? -18.262 8.209 24.353 1.00 82.88 125 CYS A O 1
ATOM 954 N N . PHE A 1 126 ? -19.728 8.495 26.028 1.00 80.62 126 PHE A N 1
ATOM 955 C CA . PHE A 1 126 ? -20.362 9.671 25.424 1.00 80.62 126 PHE A CA 1
ATOM 956 C C . PHE A 1 126 ? -19.402 10.850 25.246 1.00 80.62 126 PHE A C 1
ATOM 958 O O . PHE A 1 126 ? -19.440 11.522 24.217 1.00 80.62 126 PHE A O 1
ATOM 965 N N . ARG A 1 127 ? -18.482 11.069 26.194 1.00 75.19 127 ARG A N 1
ATOM 966 C CA . ARG A 1 127 ? -17.473 12.130 26.064 1.00 75.19 127 ARG A CA 1
ATOM 967 C C . ARG A 1 127 ? -16.559 11.921 24.848 1.00 75.19 127 ARG A C 1
ATOM 969 O O . ARG A 1 127 ? -16.189 12.899 24.206 1.00 75.19 127 ARG A O 1
ATOM 976 N N . HIS A 1 128 ? -16.194 10.681 24.518 1.00 67.00 128 HIS A N 1
ATOM 977 C CA . HIS A 1 128 ? -15.382 10.407 23.327 1.00 67.00 128 HIS A CA 1
ATOM 978 C C . HIS A 1 128 ? -16.156 10.593 22.012 1.00 67.00 128 HIS A C 1
ATOM 980 O O . HIS A 1 128 ? -15.556 11.028 21.031 1.00 67.00 128 HIS A O 1
ATOM 986 N N . GLN A 1 129 ? -17.475 10.363 21.994 1.00 61.94 129 GLN A N 1
ATOM 987 C CA . GLN A 1 129 ? -18.308 10.633 20.813 1.00 61.94 129 GLN A CA 1
ATOM 988 C C . GLN A 1 129 ? -18.391 12.131 20.475 1.00 61.94 129 GLN A C 1
ATOM 990 O O . GLN A 1 129 ? -18.291 12.504 19.308 1.00 61.94 129 GLN A O 1
ATOM 995 N N . GLU A 1 130 ? -18.530 13.002 21.480 1.00 59.25 130 GLU A N 1
ATOM 996 C CA . GLU A 1 130 ? -18.647 14.452 21.251 1.00 59.25 130 GLU A CA 1
ATOM 997 C C . GLU A 1 130 ? -17.374 15.064 20.652 1.00 59.25 130 GLU A C 1
ATOM 999 O O . GLU A 1 130 ? -17.457 15.977 19.830 1.00 59.25 130 GLU A O 1
ATOM 1004 N N . ILE A 1 131 ? -16.203 14.546 21.033 1.00 57.06 131 ILE A N 1
ATOM 1005 C CA . ILE A 1 131 ? -14.906 15.011 20.524 1.00 57.06 131 ILE A CA 1
ATOM 1006 C C . ILE A 1 131 ? -14.724 14.597 19.057 1.00 57.06 131 ILE A C 1
ATOM 1008 O O . ILE A 1 131 ? -14.278 15.410 18.260 1.00 57.06 131 ILE A O 1
ATOM 1012 N N . SER A 1 132 ? -15.138 13.382 18.689 1.00 49.59 132 SER A N 1
ATOM 1013 C CA . SER A 1 132 ? -15.016 12.855 17.320 1.00 49.59 132 SER A CA 1
ATOM 1014 C C . SER A 1 132 ? -15.972 13.524 16.313 1.00 49.59 132 SER A C 1
ATOM 1016 O O . SER A 1 132 ? -15.669 13.600 15.133 1.00 49.59 132 SER A O 1
ATOM 1018 N N . SER A 1 133 ? -17.114 14.061 16.764 1.00 52.44 133 SER A N 1
ATOM 1019 C CA . SER A 1 133 ? -18.123 14.702 15.893 1.00 52.44 133 SER A CA 1
ATOM 1020 C C . SER A 1 133 ? -17.839 16.157 15.480 1.00 52.44 133 SER A C 1
ATOM 1022 O O . SER A 1 133 ? -18.666 16.772 14.801 1.00 52.44 133 SER A O 1
ATOM 1024 N N . ARG A 1 134 ? -16.733 16.746 15.953 1.00 50.84 134 ARG A N 1
ATOM 1025 C CA . ARG A 1 134 ? -16.388 18.164 15.740 1.00 50.84 134 ARG A CA 1
ATOM 1026 C C . ARG A 1 134 ? -15.291 18.405 14.701 1.00 50.84 134 ARG A C 1
ATOM 1028 O O . ARG A 1 134 ? -15.092 19.570 14.357 1.00 50.84 134 ARG A O 1
ATOM 1035 N N . ASP A 1 135 ? -14.658 17.345 14.211 1.00 44.59 135 ASP A N 1
ATOM 1036 C CA . ASP A 1 135 ? -13.654 17.349 13.140 1.00 44.59 135 ASP A CA 1
ATOM 1037 C C . ASP A 1 135 ? -14.226 16.702 11.864 1.00 44.59 135 ASP A C 1
ATOM 1039 O O . ASP A 1 135 ? -13.832 17.136 10.756 1.00 44.59 135 ASP A O 1
#

Foldseek 3Di:
DDDDDDPVVLVVLPFKAFEQWWADPPPPFWQFTAHPPPRHTDDDDPVQAPPDGPDPPPDPFIWTWMQHSVRHIGTDGPPDDGHYDDDPDDDAPCCLQPNCFHDDPNDTHDDDPDDDDPVVVVVVVVVSVVVSVPD

Sequence (135 aa):
MIRCHEWQNLRRGRGQAWLGGLASQDAITTTNFTWLSDQALVSVPVAWWSSAVIPQSGSSDDLCLLMTTAATLDGQTCGDTYSYVCQIYAGDPCDSFLPGAQYHDETCLLPLADEVSFDTAVVRCFRHQEISSRD

InterPro domains:
  IPR001304 C-type lectin-like [PS50041] (18-87)
  IPR016187 C-type lectin fold [SSF56436] (13-88)

Organism: NCBI:txid1093978

Secondary structure (DSSP, 8-state):
------GGGGGGT---EEEEEEE-TT--STT-EEETTT--B----GGGB--------S--PPEEEEE-TTS-EEEEETT---EEPPP--SS-GGGGTSTT-EEETTEEE----S---HHHHHHHHHHHHHHHTT-

pLDDT: mean 70.34, std 16.43, range [25.41, 89.5]